Protein AF-A0A497J3A7-F1 (afdb_monomer)

Mean predicted aligned error: 10.02 Å

Solvent-accessible surface area (backbone atoms only — not comparable to full-atom values): 6574 Å² total; per-residue (Å²): 129,87,84,83,47,59,52,48,43,70,88,72,73,60,65,43,58,29,64,35,78,42,81,43,54,35,24,39,96,88,38,59,38,53,65,31,40,35,35,42,84,95,36,73,29,55,20,38,89,76,4,41,24,68,35,62,38,68,76,43,85,52,73,42,79,42,57,38,37,38,42,43,94,79,39,35,65,31,78,47,76,30,38,32,40,35,56,94,67,76,55,74,76,52,54,57,54,52,52,50,53,52,52,51,49,51,52,53,51,51,54,54,56,62,72,75,110

Nearest PDB structures (foldseek):
  4m03-assembly1_A-2  TM=5.281E-01  e=2.224E-02  Staphylococcus aureus subsp. aureus NCTC 8325
  4m00-assembly1_A  TM=5.182E-01  e=1.898E-02  Staphylococcus aureus subsp. aureus NCTC 8325
  6ffy-assembly1_A-2  TM=6.192E-01  e=3.478E-01  Mus musculus
  6e57-assembly3_C  TM=5.323E-01  e=1.492E-01  Bacteroides ovatus ATCC 8483
  4ybh-assembly1_A  TM=4.492E-01  e=1.749E-01  Homo sapiens

pLDDT: mean 89.28, std 11.16, range [50.69, 98.12]

Radius of gyration: 23.52 Å; Cα contacts (8 Å, |Δi|>4): 225; chains: 1; bounding box: 71×27×54 Å

Structure (mmCIF, N/CA/C/O backbone):
data_AF-A0A497J3A7-F1
#
_entry.id   AF-A0A497J3A7-F1
#
loop_
_atom_site.group_PDB
_atom_site.id
_atom_site.type_symbol
_atom_site.label_atom_id
_atom_site.label_alt_id
_atom_site.label_comp_id
_atom_site.label_asym_id
_atom_site.label_entity_id
_atom_site.label_seq_id
_atom_site.pdbx_PDB_ins_code
_atom_site.Cartn_x
_atom_site.Cartn_y
_atom_site.Cartn_z
_atom_site.occupancy
_atom_site.B_iso_or_equiv
_atom_site.auth_seq_id
_atom_site.auth_comp_id
_atom_site.auth_asym_id
_atom_site.auth_atom_id
_atom_site.pdbx_PDB_model_num
ATOM 1 N N . THR A 1 1 ? -25.565 14.680 20.305 1.00 50.69 1 THR A N 1
ATOM 2 C CA . THR A 1 1 ? -24.365 13.910 20.692 1.00 50.69 1 THR A CA 1
ATOM 3 C C . THR A 1 1 ? -23.515 13.796 19.453 1.00 50.69 1 THR A C 1
ATOM 5 O O . THR A 1 1 ? -24.020 13.286 18.464 1.00 50.69 1 THR A O 1
ATOM 8 N N . ALA A 1 2 ? -22.309 14.362 19.432 1.00 62.97 2 ALA A N 1
ATOM 9 C CA . ALA A 1 2 ? -21.392 14.085 18.329 1.00 62.97 2 ALA A CA 1
ATOM 10 C C . ALA A 1 2 ? -20.903 12.643 18.508 1.00 62.97 2 ALA A C 1
ATOM 12 O O . ALA A 1 2 ? -20.364 12.314 19.565 1.00 62.97 2 ALA A O 1
ATOM 13 N N . PHE A 1 3 ? -21.173 11.777 17.535 1.00 78.12 3 PHE A N 1
ATOM 14 C CA . PHE A 1 3 ? -20.572 10.450 17.494 1.00 78.12 3 PHE A CA 1
ATOM 15 C C . PHE A 1 3 ? -19.107 10.646 17.094 1.00 78.12 3 PHE A C 1
ATOM 17 O O . PHE A 1 3 ? -18.827 11.234 16.054 1.00 78.12 3 PHE A O 1
ATOM 24 N N . TYR A 1 4 ? -18.182 10.271 17.976 1.00 84.88 4 TYR A N 1
ATOM 25 C CA . TYR A 1 4 ? -16.754 10.333 17.683 1.00 84.88 4 TYR A CA 1
ATOM 26 C C . TYR A 1 4 ? -16.363 9.093 16.882 1.00 84.88 4 TYR A C 1
ATOM 28 O O . TYR A 1 4 ? -16.516 7.976 17.376 1.00 84.88 4 TYR A O 1
ATOM 36 N N . GLU A 1 5 ? -15.853 9.299 15.672 1.00 91.38 5 GLU A N 1
ATOM 37 C CA . GLU A 1 5 ? -15.320 8.236 14.824 1.00 91.38 5 GLU A CA 1
ATOM 38 C C . GLU A 1 5 ? -13.790 8.229 14.934 1.00 91.38 5 GLU A C 1
ATOM 40 O O . GLU A 1 5 ? -13.145 9.206 14.537 1.00 91.38 5 GLU A O 1
ATOM 45 N N . PRO A 1 6 ? -13.179 7.170 15.489 1.00 94.12 6 PRO A N 1
ATOM 46 C CA . PRO A 1 6 ? -11.733 7.112 15.633 1.00 94.12 6 PRO A CA 1
ATOM 47 C C . PRO A 1 6 ? -11.047 7.114 14.253 1.00 94.12 6 PRO A C 1
ATOM 49 O O . PRO A 1 6 ? -11.558 6.505 13.308 1.00 94.12 6 PRO A O 1
ATOM 52 N N . PRO A 1 7 ? -9.897 7.795 14.101 1.00 96.50 7 PRO A N 1
ATOM 53 C CA . PRO A 1 7 ? -9.204 7.866 12.823 1.00 96.50 7 PRO A CA 1
ATOM 54 C C . PRO A 1 7 ? -8.504 6.553 12.483 1.00 96.50 7 PRO A C 1
ATOM 56 O O . PRO A 1 7 ? -7.993 5.850 13.364 1.00 96.50 7 PRO A O 1
ATOM 59 N N . LEU A 1 8 ? -8.464 6.242 11.190 1.00 97.44 8 LEU A N 1
ATOM 60 C CA . LEU A 1 8 ? -7.578 5.221 10.647 1.00 97.44 8 LEU A CA 1
ATOM 61 C C . LEU A 1 8 ? -6.159 5.781 10.498 1.00 97.44 8 LEU A C 1
ATOM 63 O O . LEU A 1 8 ? -5.942 6.928 10.109 1.00 97.44 8 LEU A O 1
ATOM 67 N N . GLU A 1 9 ? -5.181 4.939 10.792 1.00 96.94 9 GLU A N 1
ATOM 68 C CA . GLU A 1 9 ? -3.760 5.249 10.774 1.00 96.94 9 GLU A CA 1
ATOM 69 C C . GLU A 1 9 ? -3.049 4.226 9.893 1.00 96.94 9 GLU A C 1
ATOM 71 O O . GLU A 1 9 ? -3.231 3.016 10.041 1.00 96.94 9 GLU A O 1
ATOM 76 N N . ILE A 1 10 ? -2.218 4.717 8.977 1.00 95.88 10 ILE A N 1
ATOM 77 C CA . ILE A 1 10 ? -1.398 3.890 8.097 1.00 95.88 10 ILE A CA 1
ATOM 78 C C . ILE A 1 10 ? 0.005 4.482 8.056 1.00 95.88 10 ILE A C 1
ATOM 80 O O . ILE A 1 10 ? 0.183 5.672 7.788 1.00 95.88 10 ILE A O 1
ATOM 84 N N . ASN A 1 11 ? 1.012 3.638 8.279 1.00 90.38 11 ASN A N 1
ATOM 85 C CA . ASN A 1 11 ? 2.409 4.013 8.104 1.00 90.38 11 ASN A CA 1
ATOM 86 C C . ASN A 1 11 ? 2.922 3.463 6.769 1.00 90.38 11 ASN A C 1
ATOM 88 O O . ASN A 1 11 ? 3.231 2.280 6.652 1.00 90.38 11 ASN A O 1
ATOM 92 N N . LEU A 1 12 ? 2.980 4.332 5.762 1.00 90.00 12 LEU A N 1
ATOM 93 C CA . LEU A 1 12 ? 3.485 4.019 4.427 1.00 90.00 12 LEU A CA 1
ATOM 94 C C . LEU A 1 12 ? 4.511 5.064 3.986 1.00 90.00 12 LEU A C 1
ATOM 96 O O . LEU A 1 12 ? 4.330 6.249 4.296 1.00 90.00 12 LEU A O 1
ATOM 100 N N . PRO A 1 13 ? 5.540 4.668 3.216 1.00 91.06 13 PRO A N 1
ATOM 101 C CA . PRO A 1 13 ? 6.463 5.618 2.609 1.00 91.06 13 PRO A CA 1
ATOM 102 C C . PRO A 1 13 ? 5.730 6.548 1.632 1.00 91.06 13 PRO A C 1
ATOM 104 O O . PRO A 1 13 ? 4.676 6.211 1.092 1.00 91.06 13 PRO A O 1
ATOM 107 N N . ASP A 1 14 ? 6.299 7.728 1.392 1.00 91.56 14 ASP A N 1
ATOM 108 C CA . ASP A 1 14 ? 5.718 8.709 0.462 1.00 91.56 14 ASP A CA 1
ATOM 109 C C . ASP A 1 14 ? 5.871 8.289 -1.003 1.00 91.56 14 ASP A C 1
ATOM 111 O O . ASP A 1 14 ? 5.094 8.725 -1.852 1.00 91.56 14 ASP A O 1
ATOM 115 N N . THR A 1 15 ? 6.837 7.411 -1.287 1.00 92.25 15 THR A N 1
ATOM 116 C CA . THR A 1 15 ? 7.121 6.905 -2.628 1.00 92.25 15 THR A CA 1
ATOM 117 C C . THR A 1 15 ? 6.962 5.391 -2.685 1.00 92.25 15 THR A C 1
ATOM 119 O O . THR A 1 15 ? 7.598 4.662 -1.924 1.00 92.25 15 THR A O 1
ATOM 122 N N . LEU A 1 16 ? 6.148 4.919 -3.628 1.00 92.75 16 LEU A N 1
ATOM 123 C CA . LEU A 1 16 ? 5.920 3.508 -3.929 1.00 92.75 16 LEU A CA 1
ATOM 124 C C . LEU A 1 16 ? 6.511 3.149 -5.293 1.00 92.75 16 LEU A C 1
ATOM 126 O O . LEU A 1 16 ? 6.655 3.994 -6.179 1.00 92.75 16 LEU A O 1
ATOM 130 N N . LYS A 1 17 ? 6.840 1.873 -5.480 1.00 91.38 17 LYS A N 1
ATOM 131 C CA . LYS A 1 17 ? 7.328 1.362 -6.760 1.00 91.38 17 LYS A CA 1
ATOM 132 C C . LYS A 1 17 ? 6.147 0.974 -7.649 1.00 91.38 17 LYS A C 1
ATOM 134 O O . LYS A 1 17 ? 5.203 0.334 -7.205 1.00 91.38 17 LYS A O 1
ATOM 139 N N . SER A 1 18 ? 6.210 1.344 -8.923 1.00 93.19 18 SER A N 1
ATOM 140 C CA . SER A 1 18 ? 5.249 0.892 -9.930 1.00 93.19 18 SER A CA 1
ATOM 141 C C . SER A 1 18 ? 5.231 -0.636 -10.053 1.00 93.19 18 SER A C 1
ATOM 143 O O . SER A 1 18 ? 6.295 -1.253 -10.136 1.00 93.19 18 SER A O 1
ATOM 145 N N . ASP A 1 19 ? 4.032 -1.210 -10.210 1.00 91.50 19 ASP A N 1
ATOM 146 C CA . ASP A 1 19 ? 3.805 -2.648 -10.452 1.00 91.50 19 ASP A CA 1
ATOM 147 C C . AS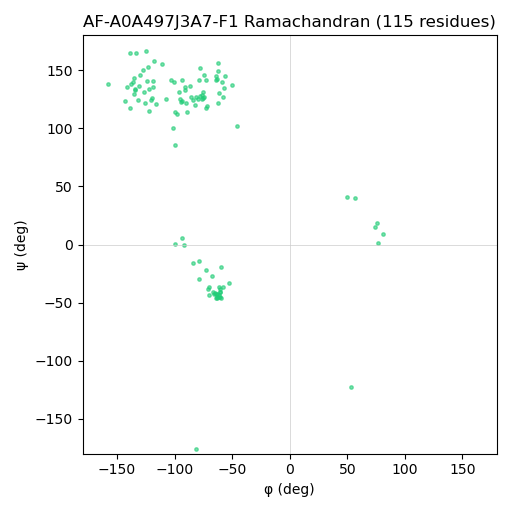P A 1 19 ? 4.424 -3.555 -9.370 1.00 91.50 19 ASP A C 1
ATOM 149 O O . ASP A 1 19 ? 5.012 -4.595 -9.665 1.00 91.50 19 ASP A O 1
ATOM 153 N N . SER A 1 20 ? 4.326 -3.132 -8.106 1.00 91.25 20 SER A N 1
ATOM 154 C CA . SER A 1 20 ? 4.713 -3.926 -6.937 1.00 91.25 20 SER A CA 1
ATOM 155 C C . SER A 1 20 ? 3.524 -4.205 -6.027 1.00 91.25 20 SER A C 1
ATOM 157 O O . SER A 1 20 ? 2.544 -3.462 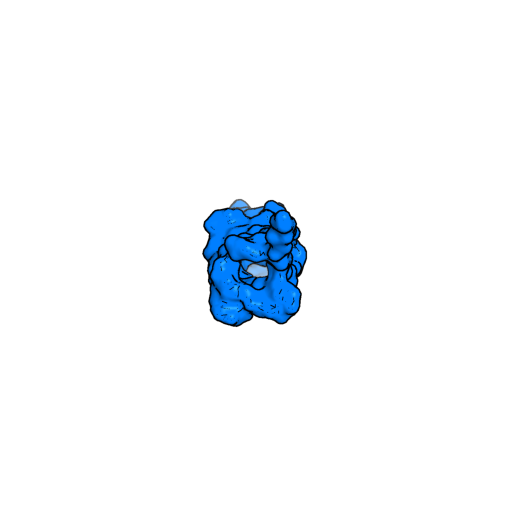-6.021 1.00 91.25 20 SER A O 1
ATOM 159 N N . GLU A 1 21 ? 3.646 -5.248 -5.220 1.00 93.81 21 GLU A N 1
ATOM 160 C CA . GLU A 1 21 ? 2.729 -5.556 -4.126 1.00 93.81 21 GLU A CA 1
ATOM 161 C C . GLU A 1 21 ? 3.242 -4.898 -2.845 1.00 93.81 21 GLU A C 1
ATOM 163 O O . GLU A 1 21 ? 4.445 -4.923 -2.568 1.00 93.81 21 GLU A O 1
ATOM 168 N N . VAL A 1 22 ? 2.350 -4.226 -2.119 1.00 93.94 22 VAL A N 1
ATOM 169 C CA . VAL A 1 22 ? 2.680 -3.527 -0.876 1.00 93.94 22 VAL A CA 1
ATOM 170 C C . VAL A 1 22 ? 1.750 -4.032 0.211 1.00 93.94 22 VAL A C 1
ATOM 172 O O . VAL A 1 22 ? 0.530 -3.922 0.089 1.00 93.94 22 VAL A O 1
ATOM 175 N N . GLU A 1 23 ? 2.338 -4.562 1.278 1.00 95.69 23 GLU A N 1
ATOM 176 C CA . GLU A 1 23 ? 1.617 -4.875 2.505 1.00 95.69 23 GLU A CA 1
ATOM 177 C C . GLU A 1 23 ? 1.346 -3.576 3.272 1.00 95.69 23 GLU A C 1
ATOM 179 O O . GLU A 1 23 ? 2.252 -2.790 3.562 1.00 95.69 23 GLU A O 1
ATOM 184 N N . VAL A 1 24 ? 0.078 -3.336 3.583 1.00 96.25 24 VAL A N 1
ATOM 185 C CA . VAL A 1 24 ? -0.388 -2.153 4.298 1.00 96.25 24 VAL A CA 1
ATOM 186 C C . VAL A 1 24 ? -0.980 -2.592 5.624 1.00 96.25 24 VAL A C 1
ATOM 188 O O . VAL A 1 24 ? -1.960 -3.335 5.661 1.00 96.25 24 VAL A O 1
ATOM 191 N N . LYS A 1 25 ? -0.415 -2.076 6.715 1.00 97.06 25 LYS A N 1
ATOM 192 C CA . LYS A 1 25 ? -0.986 -2.224 8.050 1.00 97.06 25 LYS A CA 1
ATOM 193 C C . LYS A 1 25 ? -1.862 -1.029 8.386 1.00 97.06 25 LYS A C 1
ATOM 195 O O . LYS A 1 25 ? -1.380 0.105 8.389 1.00 97.06 25 LYS A O 1
ATOM 200 N N . VAL A 1 26 ? -3.120 -1.300 8.715 1.00 97.62 26 VAL A N 1
ATOM 201 C CA . VAL A 1 26 ? -4.082 -0.298 9.166 1.00 97.62 26 VAL A CA 1
ATOM 202 C C . VAL A 1 26 ? -4.331 -0.461 10.657 1.00 97.62 26 VAL A C 1
ATOM 204 O O . VAL A 1 26 ? -4.700 -1.538 11.138 1.00 97.62 26 VAL A O 1
ATOM 207 N N . THR A 1 27 ? -4.142 0.627 11.395 1.00 97.75 27 THR A N 1
ATOM 208 C CA . THR A 1 27 ? -4.414 0.694 12.828 1.00 97.75 27 THR A CA 1
ATOM 209 C C . THR A 1 27 ? -5.366 1.829 13.169 1.00 97.75 27 THR A C 1
ATOM 211 O O . THR A 1 27 ? -5.633 2.710 12.362 1.00 97.75 27 THR A O 1
ATOM 214 N N . SER A 1 28 ? -5.893 1.809 14.385 1.00 97.38 28 SER A N 1
ATOM 215 C CA . SER A 1 28 ? -6.573 2.943 14.996 1.00 97.38 28 SER A CA 1
ATOM 216 C C . SER A 1 28 ? -6.231 2.954 16.480 1.00 97.38 28 SER A C 1
ATOM 218 O O . SER A 1 28 ? -6.391 1.930 17.155 1.00 97.38 28 SER A O 1
ATOM 220 N N . ALA A 1 29 ? -5.672 4.064 16.975 1.00 93.62 29 ALA A N 1
ATOM 221 C CA . ALA A 1 29 ? -5.149 4.167 18.340 1.00 93.62 29 ALA A CA 1
ATOM 222 C C . ALA A 1 29 ? -4.209 2.993 18.710 1.00 93.62 29 ALA A C 1
ATOM 224 O O . ALA A 1 29 ? -4.290 2.417 19.799 1.00 93.62 29 ALA A O 1
ATOM 225 N N . GLY A 1 30 ? -3.354 2.587 17.763 1.00 93.44 30 GLY A N 1
ATOM 226 C CA . GLY A 1 30 ? -2.394 1.491 17.929 1.00 93.44 30 GLY A CA 1
ATOM 227 C C . GLY A 1 30 ? -2.961 0.064 17.861 1.00 93.44 30 GLY A C 1
ATOM 228 O O . GLY A 1 30 ? -2.195 -0.889 18.008 1.00 93.44 30 GLY A O 1
ATOM 229 N N . ARG A 1 31 ? -4.268 -0.125 17.624 1.00 95.94 31 ARG A N 1
ATOM 230 C CA . ARG A 1 31 ? -4.885 -1.456 17.454 1.00 95.94 31 ARG A CA 1
ATOM 231 C C . ARG A 1 31 ? -5.115 -1.776 15.976 1.00 95.94 31 ARG A C 1
ATOM 233 O O . ARG A 1 31 ? -5.527 -0.874 15.253 1.00 95.94 31 ARG A O 1
ATOM 240 N N . PRO A 1 32 ? -4.884 -3.020 15.520 1.00 97.06 32 PRO A N 1
ATOM 241 C CA . PRO A 1 32 ? -5.182 -3.412 14.144 1.00 97.06 32 PRO A CA 1
ATOM 242 C C . PRO A 1 32 ? -6.684 -3.331 13.855 1.00 97.06 32 PRO A C 1
ATOM 244 O O . PRO A 1 32 ? -7.501 -3.607 14.737 1.00 97.06 32 PRO A O 1
ATOM 247 N N . VAL A 1 33 ? -7.041 -2.956 12.625 1.00 97.94 33 VAL A N 1
ATOM 248 C CA . VAL A 1 33 ? -8.442 -2.832 12.198 1.00 97.94 33 VAL A CA 1
ATOM 249 C C . VAL A 1 33 ? -8.707 -3.737 10.998 1.00 97.94 33 VAL A C 1
ATOM 251 O O . VAL A 1 33 ? -8.176 -3.516 9.913 1.00 97.94 33 VAL A O 1
ATOM 254 N N . GLU A 1 34 ? -9.565 -4.735 11.192 1.00 98.12 34 GLU A N 1
ATOM 255 C CA . GLU A 1 34 ? -10.045 -5.651 10.147 1.00 98.12 34 GLU A CA 1
ATOM 256 C C . GLU A 1 34 ? -11.127 -5.012 9.268 1.00 98.12 34 GLU A C 1
ATOM 258 O O . GLU A 1 34 ? -11.885 -4.157 9.736 1.00 98.12 34 GLU A O 1
ATOM 263 N N . GLY A 1 35 ? -11.246 -5.444 8.012 1.00 97.50 35 GLY A N 1
ATOM 264 C CA . GLY A 1 35 ? -12.336 -5.054 7.118 1.00 97.50 35 GLY A CA 1
ATOM 265 C C . GLY A 1 35 ? -12.244 -3.623 6.585 1.00 97.50 35 GLY A C 1
ATOM 266 O O . GLY A 1 35 ? -13.235 -3.094 6.088 1.00 97.50 35 GLY A O 1
ATOM 267 N N . VAL A 1 36 ? -11.084 -2.975 6.697 1.00 98.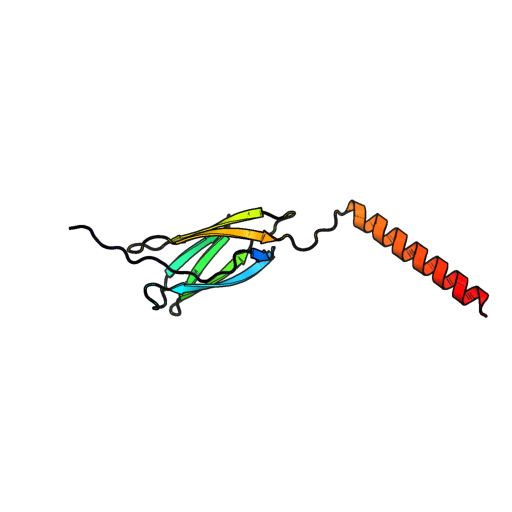06 36 VAL A N 1
ATOM 268 C CA . VAL A 1 36 ? -10.840 -1.662 6.092 1.00 98.06 36 VAL A CA 1
ATOM 269 C C . VAL A 1 36 ? -10.649 -1.843 4.596 1.00 98.06 36 VAL A C 1
ATOM 271 O O . VAL A 1 36 ? -9.854 -2.679 4.167 1.00 98.06 36 VAL A O 1
ATOM 274 N N . VAL A 1 37 ? -11.351 -1.044 3.797 1.00 98.06 37 VAL A N 1
ATOM 275 C CA . VAL A 1 37 ? -11.210 -1.045 2.342 1.00 98.06 37 VAL A CA 1
ATOM 276 C C . VAL A 1 37 ? -10.114 -0.063 1.957 1.00 98.06 37 VAL A C 1
ATOM 278 O O . VAL A 1 37 ? -10.260 1.146 2.133 1.00 98.06 37 VAL A O 1
ATOM 281 N N . LEU A 1 38 ? -9.022 -0.589 1.412 1.00 97.25 38 LEU A N 1
ATOM 282 C CA . LEU A 1 38 ? -7.948 0.195 0.816 1.00 97.25 38 LEU A CA 1
ATOM 283 C C . LEU A 1 38 ? -8.221 0.400 -0.666 1.00 97.25 38 LEU A C 1
ATOM 285 O O . LEU A 1 38 ? -8.558 -0.550 -1.376 1.00 97.25 38 LEU A O 1
ATOM 289 N N . MET A 1 39 ? -8.031 1.625 -1.141 1.00 96.94 39 MET A N 1
ATOM 290 C CA . MET A 1 39 ? -8.129 1.976 -2.551 1.00 96.94 39 MET A CA 1
ATOM 291 C C . MET A 1 39 ? -6.953 2.847 -2.977 1.00 96.94 39 MET A C 1
ATOM 293 O O . MET A 1 39 ? -6.628 3.838 -2.325 1.00 96.94 39 MET A O 1
ATOM 297 N N . ILE A 1 40 ? -6.346 2.489 -4.105 1.00 95.38 40 ILE A N 1
ATOM 298 C CA . ILE A 1 40 ? -5.371 3.315 -4.817 1.00 95.38 40 ILE A CA 1
ATOM 299 C C . ILE A 1 40 ? -5.666 3.205 -6.312 1.00 95.38 40 ILE A C 1
ATOM 301 O O . ILE A 1 40 ? -5.599 2.119 -6.889 1.00 95.38 40 ILE A O 1
ATOM 305 N N . ASP A 1 41 ? -6.018 4.327 -6.944 1.00 92.94 41 ASP A N 1
ATOM 306 C CA . ASP A 1 41 ? -6.486 4.335 -8.339 1.00 92.94 41 ASP A CA 1
ATOM 307 C C . ASP A 1 41 ? -7.662 3.343 -8.528 1.00 92.94 41 ASP A C 1
ATOM 309 O O . ASP A 1 41 ? -8.657 3.439 -7.808 1.00 92.94 41 ASP A O 1
ATOM 313 N N . ASN A 1 42 ? -7.554 2.369 -9.439 1.00 91.75 42 ASN A N 1
ATOM 314 C CA . ASN A 1 42 ? -8.563 1.319 -9.644 1.00 91.75 42 ASN A CA 1
ATOM 315 C C . ASN A 1 42 ? -8.311 0.019 -8.851 1.00 91.75 42 ASN A C 1
ATOM 317 O O . ASN A 1 42 ? -9.024 -0.966 -9.051 1.00 91.75 42 ASN A O 1
ATOM 321 N N . GLN A 1 43 ? -7.297 -0.017 -7.985 1.00 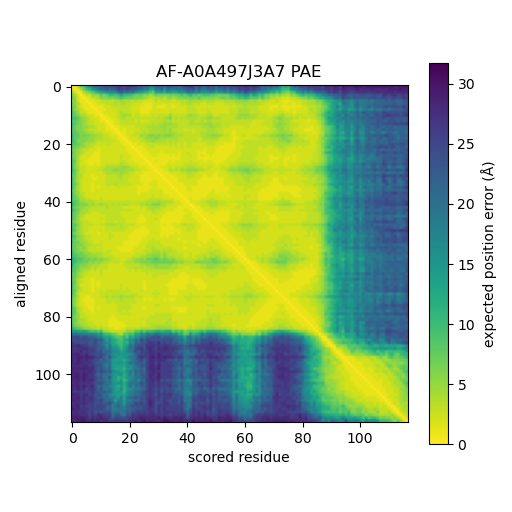94.38 43 GLN A N 1
ATOM 322 C CA . GLN A 1 43 ? -6.940 -1.194 -7.191 1.00 94.38 43 GLN A CA 1
ATOM 323 C C . GL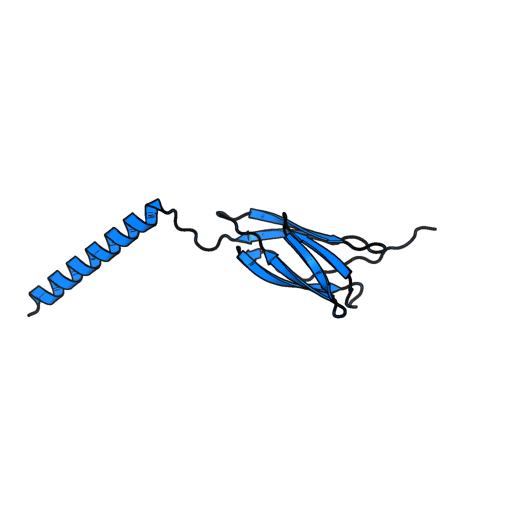N A 1 43 ? -7.616 -1.136 -5.820 1.00 94.38 43 GLN A C 1
ATOM 325 O O . GLN A 1 43 ? -7.726 -0.065 -5.217 1.00 94.38 43 GLN A O 1
ATOM 330 N N . ARG A 1 44 ? -8.068 -2.294 -5.327 1.00 96.12 44 ARG A N 1
ATOM 331 C CA . ARG A 1 44 ? -8.757 -2.428 -4.040 1.00 96.12 44 ARG A CA 1
ATOM 332 C C . ARG A 1 44 ? -8.233 -3.633 -3.266 1.00 96.12 44 ARG A C 1
ATOM 334 O O . ARG A 1 44 ? -8.055 -4.694 -3.855 1.00 96.12 44 ARG A O 1
ATOM 341 N N . ALA A 1 45 ? -8.072 -3.469 -1.958 1.00 97.19 45 ALA A N 1
ATOM 342 C CA . ALA A 1 45 ? -7.774 -4.545 -1.016 1.00 97.19 45 ALA A CA 1
ATOM 343 C C . ALA A 1 45 ? -8.585 -4.371 0.278 1.00 97.19 45 ALA A C 1
ATOM 345 O O . ALA A 1 45 ? -9.137 -3.297 0.531 1.00 97.19 45 ALA A O 1
ATOM 346 N N . THR A 1 46 ? -8.669 -5.420 1.093 1.00 97.94 46 THR A N 1
ATOM 347 C CA . THR A 1 46 ? -9.379 -5.392 2.379 1.00 97.94 46 THR A CA 1
ATOM 348 C C . THR A 1 46 ? -8.497 -5.970 3.470 1.00 97.94 46 THR A C 1
ATOM 350 O O . THR A 1 46 ? -7.847 -6.985 3.237 1.00 97.94 46 THR A O 1
ATOM 353 N N . THR A 1 47 ? -8.457 -5.321 4.636 1.00 97.88 47 THR A N 1
ATOM 354 C CA . THR A 1 47 ? -7.637 -5.801 5.753 1.00 97.88 47 THR A CA 1
ATOM 355 C C . THR A 1 47 ? -8.209 -7.047 6.412 1.00 97.88 47 THR A C 1
ATOM 357 O O . THR A 1 47 ? -9.422 -7.168 6.595 1.00 97.88 47 THR A O 1
ATOM 360 N N . ASP A 1 48 ? -7.320 -7.953 6.801 1.00 97.50 48 ASP A N 1
ATOM 361 C CA . ASP A 1 48 ? -7.627 -9.155 7.569 1.00 97.50 48 ASP A CA 1
ATOM 362 C C . ASP A 1 48 ? -7.745 -8.879 9.082 1.00 97.50 48 ASP A C 1
ATOM 364 O O . ASP A 1 48 ? -7.630 -7.740 9.547 1.00 97.50 48 ASP A O 1
ATOM 368 N N . SER A 1 49 ? -7.934 -9.935 9.880 1.00 96.94 49 SER A N 1
ATOM 369 C CA . SER A 1 49 ? -8.034 -9.862 11.347 1.00 96.94 49 SER A CA 1
ATOM 370 C C . SER A 1 49 ? -6.798 -9.273 12.044 1.00 96.94 49 SER A C 1
ATOM 372 O O . SER A 1 49 ? -6.869 -8.856 13.199 1.00 96.94 49 SER A O 1
ATOM 374 N N . SER A 1 50 ? -5.646 -9.252 11.369 1.00 96.62 50 SER A N 1
ATOM 375 C CA . SER A 1 50 ? -4.402 -8.652 11.862 1.00 96.62 50 SER A CA 1
ATOM 376 C C . SER A 1 50 ? -4.229 -7.188 11.434 1.00 96.62 50 SER A C 1
ATOM 378 O O . SER A 1 50 ? -3.257 -6.535 11.829 1.00 96.62 50 SER A O 1
ATOM 380 N N . GLY A 1 51 ? -5.195 -6.649 10.682 1.00 96.62 51 GLY A N 1
ATOM 381 C CA . GLY A 1 51 ? -5.171 -5.301 10.127 1.00 96.62 51 GLY A CA 1
ATOM 382 C C . GLY A 1 51 ? -4.247 -5.163 8.919 1.00 96.62 51 GLY A C 1
ATOM 383 O O . GLY A 1 51 ? -3.848 -4.040 8.612 1.00 96.62 51 GLY A O 1
ATOM 384 N N . LEU A 1 52 ? -3.876 -6.268 8.265 1.00 97.19 52 LEU A N 1
ATOM 385 C CA . LEU A 1 52 ? -2.987 -6.283 7.103 1.00 97.19 52 LEU A CA 1
ATOM 386 C C . LEU A 1 52 ? -3.781 -6.484 5.814 1.00 97.19 52 LEU A C 1
ATOM 388 O O . LEU A 1 52 ? -4.740 -7.250 5.776 1.00 97.19 52 LEU A O 1
ATOM 392 N N . ALA A 1 53 ? -3.373 -5.794 4.755 1.00 97.19 53 ALA A N 1
ATOM 393 C CA . ALA A 1 53 ? -3.882 -5.981 3.404 1.00 97.19 53 ALA A CA 1
ATOM 394 C C . ALA A 1 53 ? -2.742 -5.857 2.394 1.00 97.19 53 ALA A C 1
ATOM 396 O O . ALA A 1 53 ? -1.958 -4.910 2.455 1.00 97.19 53 ALA A O 1
ATOM 397 N N . GLU A 1 54 ? -2.695 -6.761 1.423 1.00 96.25 54 GLU A N 1
ATOM 398 C CA . GLU A 1 54 ? -1.815 -6.635 0.264 1.00 96.25 54 GLU A CA 1
ATOM 399 C C . GLU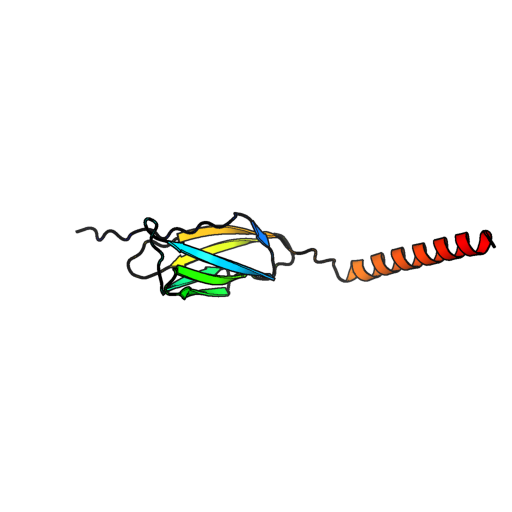 A 1 54 ? -2.550 -5.880 -0.846 1.00 96.25 54 GLU A C 1
ATOM 401 O O . GLU A 1 54 ? -3.632 -6.279 -1.283 1.00 96.25 54 GLU A O 1
ATOM 406 N N . ILE A 1 55 ? -1.981 -4.758 -1.292 1.00 95.31 55 ILE A N 1
ATOM 407 C CA . ILE A 1 55 ? -2.520 -3.977 -2.406 1.00 95.31 55 ILE A CA 1
ATOM 408 C C . ILE A 1 55 ? -1.481 -3.837 -3.513 1.00 95.31 55 ILE A C 1
ATOM 410 O O . ILE A 1 55 ? -0.315 -3.503 -3.283 1.00 95.31 55 ILE A O 1
ATOM 414 N N . ARG A 1 56 ? -1.919 -4.070 -4.751 1.00 94.94 56 ARG A N 1
ATOM 415 C CA . ARG A 1 56 ? -1.077 -3.888 -5.929 1.00 94.94 56 ARG A CA 1
ATOM 416 C C . ARG A 1 56 ? -1.000 -2.412 -6.300 1.00 94.94 56 ARG A C 1
ATOM 418 O O . ARG A 1 56 ? -2.018 -1.768 -6.544 1.00 94.94 56 ARG A O 1
ATOM 425 N N . VAL A 1 57 ? 0.213 -1.882 -6.400 1.00 94.31 57 VAL A N 1
ATOM 426 C CA . VAL A 1 57 ? 0.458 -0.522 -6.886 1.00 94.31 57 VAL A CA 1
ATOM 427 C C . VAL A 1 57 ? 0.306 -0.516 -8.410 1.00 94.31 57 VAL A C 1
ATOM 429 O O . VAL A 1 57 ? 0.930 -1.342 -9.088 1.00 94.31 57 VAL A O 1
ATOM 432 N N . PRO A 1 58 ? -0.502 0.390 -8.990 1.00 92.19 58 PRO A N 1
ATOM 433 C CA . PRO A 1 58 ? -0.733 0.408 -10.426 1.00 92.19 58 PRO A CA 1
ATOM 434 C C . PRO A 1 58 ? 0.558 0.677 -11.200 1.00 92.19 58 PRO A C 1
ATOM 436 O O . PRO A 1 58 ? 1.471 1.373 -10.748 1.00 92.19 58 PRO A O 1
ATOM 439 N N . LYS A 1 59 ? 0.619 0.120 -12.409 1.00 91.12 59 LYS A N 1
ATOM 440 C CA . LYS A 1 59 ? 1.739 0.338 -13.314 1.00 91.12 59 LYS A CA 1
ATOM 441 C C . LYS A 1 59 ? 1.662 1.735 -13.926 1.00 91.12 59 LYS A C 1
ATOM 443 O O . LYS A 1 59 ? 0.657 2.078 -14.546 1.00 91.12 59 LYS A O 1
ATOM 448 N N . VAL A 1 60 ? 2.740 2.505 -13.813 1.00 88.88 60 VAL A N 1
ATOM 449 C CA . VAL A 1 60 ? 2.846 3.856 -14.382 1.00 88.88 60 VAL A CA 1
ATOM 450 C C . VAL A 1 60 ? 4.067 3.960 -15.298 1.00 88.88 60 VAL A C 1
ATOM 452 O O . VAL A 1 60 ? 5.115 3.375 -15.025 1.00 88.88 60 VAL A O 1
ATOM 455 N N . ALA A 1 61 ? 3.913 4.666 -16.421 1.00 84.50 61 ALA A N 1
ATOM 456 C CA . ALA A 1 61 ? 4.993 4.880 -17.390 1.00 84.50 61 ALA A CA 1
ATOM 457 C C . ALA A 1 61 ? 5.979 5.971 -16.939 1.00 84.50 61 ALA A C 1
ATOM 459 O O . ALA A 1 61 ? 7.163 5.896 -17.255 1.00 84.50 61 ALA A O 1
ATOM 460 N N . GLU A 1 62 ? 5.482 6.941 -16.175 1.00 86.19 62 GLU A N 1
ATOM 461 C CA . GLU A 1 62 ? 6.215 8.068 -15.597 1.00 86.19 62 GLU A CA 1
ATOM 462 C C . GLU A 1 62 ? 5.815 8.217 -14.123 1.00 86.19 62 GLU A C 1
ATOM 464 O O . GLU A 1 62 ? 4.812 7.636 -13.695 1.00 86.19 62 GLU A O 1
ATOM 469 N N . GLU A 1 63 ? 6.587 8.976 -13.339 1.00 89.62 63 GLU A N 1
ATOM 470 C CA . GLU A 1 63 ? 6.235 9.244 -11.943 1.00 89.62 63 GLU A CA 1
ATOM 471 C C . GLU A 1 63 ? 4.851 9.902 -11.847 1.00 89.62 63 GLU A C 1
ATOM 473 O O . GLU A 1 63 ? 4.581 10.919 -12.488 1.00 89.62 63 GLU A O 1
ATOM 478 N N . LYS A 1 64 ? 3.964 9.325 -11.029 1.00 92.88 64 LYS A N 1
ATOM 479 C CA . LYS A 1 64 ? 2.585 9.801 -10.878 1.00 92.88 64 LYS A CA 1
ATOM 480 C C . LYS A 1 64 ? 2.188 9.867 -9.412 1.00 92.88 64 LYS A C 1
ATOM 482 O O . LYS A 1 64 ? 2.377 8.909 -8.672 1.00 92.88 64 LYS A O 1
ATOM 487 N N . LYS A 1 65 ? 1.564 10.973 -9.007 1.00 95.44 65 LYS A N 1
ATOM 488 C CA . LYS A 1 65 ? 0.940 11.103 -7.684 1.00 95.44 65 LYS A CA 1
ATOM 489 C C . LYS A 1 65 ? -0.442 10.461 -7.692 1.00 95.44 65 LYS A C 1
ATOM 491 O O . LYS A 1 65 ? -1.266 10.794 -8.544 1.00 95.44 65 LYS A O 1
ATOM 496 N N . LEU A 1 66 ? -0.689 9.558 -6.751 1.00 95.56 66 LEU A N 1
ATOM 497 C CA . LEU A 1 66 ? -1.964 8.872 -6.562 1.00 95.56 66 LEU A CA 1
ATOM 498 C C . LEU A 1 66 ? -2.487 9.108 -5.150 1.00 95.56 66 LEU A C 1
ATOM 500 O O . LEU A 1 66 ? -1.717 9.333 -4.220 1.00 95.56 66 LEU A O 1
ATOM 504 N N . VAL A 1 67 ? -3.806 9.044 -5.001 1.00 96.38 67 VAL A N 1
ATOM 505 C CA . VAL A 1 67 ? -4.465 9.123 -3.699 1.00 96.38 67 VAL A CA 1
ATOM 506 C C . VAL A 1 67 ? -4.689 7.703 -3.196 1.00 96.38 67 VAL A C 1
ATOM 508 O O . VAL A 1 67 ? -5.331 6.904 -3.877 1.00 96.38 67 VAL A O 1
ATOM 511 N N . LEU A 1 68 ? -4.147 7.404 -2.019 1.00 96.38 68 LEU A N 1
ATOM 512 C CA . LEU A 1 68 ? -4.470 6.216 -1.248 1.00 96.38 68 LEU A CA 1
ATOM 513 C C . LEU A 1 68 ? -5.538 6.586 -0.223 1.00 96.38 68 LEU A C 1
ATOM 515 O O . LEU A 1 68 ? -5.355 7.521 0.561 1.00 96.38 68 LEU A O 1
ATOM 519 N N . VAL A 1 69 ? -6.639 5.845 -0.246 1.00 97.44 69 VAL A N 1
ATOM 520 C CA . VAL A 1 69 ? -7.762 5.996 0.678 1.00 97.44 69 VAL A CA 1
ATOM 521 C C . VAL A 1 69 ? -7.929 4.700 1.455 1.00 97.44 69 VAL A C 1
ATOM 523 O O . VAL A 1 69 ? -7.893 3.619 0.868 1.00 97.44 69 VAL A O 1
ATOM 526 N N . ALA A 1 70 ? -8.130 4.809 2.762 1.00 97.69 70 ALA A N 1
ATOM 527 C CA . ALA A 1 70 ? -8.581 3.716 3.606 1.00 97.69 70 ALA A CA 1
ATOM 528 C C . ALA A 1 70 ? -9.892 4.123 4.266 1.00 97.69 70 ALA A C 1
ATOM 530 O O . ALA A 1 70 ? -9.940 5.164 4.922 1.00 97.69 70 ALA A O 1
ATOM 531 N N . SER A 1 71 ? -10.933 3.315 4.081 1.00 97.56 71 SER A N 1
ATOM 532 C CA . SER A 1 71 ? -12.273 3.634 4.566 1.00 97.56 71 SER A CA 1
ATOM 533 C C . SER A 1 71 ? -12.936 2.441 5.236 1.00 97.56 71 SER A C 1
ATOM 535 O O . SER A 1 71 ? -12.755 1.288 4.821 1.00 97.56 71 SER A O 1
ATOM 537 N N . LYS A 1 72 ? -13.694 2.728 6.296 1.00 97.06 72 LYS A N 1
ATOM 538 C CA . LYS A 1 72 ? -14.510 1.764 7.031 1.00 97.06 72 LYS A CA 1
ATOM 539 C C . LYS A 1 72 ? -15.614 2.494 7.793 1.00 97.06 72 LYS A C 1
ATOM 541 O O . LYS A 1 72 ? -15.357 3.510 8.427 1.00 97.06 72 LYS A O 1
ATOM 546 N N . GLU A 1 73 ? -16.821 1.937 7.786 1.00 95.62 73 GLU A N 1
ATOM 547 C CA . GLU A 1 73 ? -17.944 2.478 8.558 1.00 95.62 73 GLU A CA 1
ATOM 548 C C . GLU A 1 73 ? -17.607 2.576 10.057 1.00 95.62 73 GLU A C 1
ATOM 550 O O . GLU A 1 73 ? -17.050 1.643 10.646 1.00 95.62 73 GLU A O 1
ATOM 555 N N . GLY A 1 74 ? -17.948 3.715 10.667 1.00 94.69 74 GLY A N 1
ATOM 556 C CA . GLY A 1 74 ? -17.665 4.011 12.072 1.00 94.69 74 GLY A CA 1
ATOM 557 C C . GLY A 1 74 ? -16.239 4.492 12.353 1.00 94.69 74 GLY A C 1
ATOM 558 O O . GLY A 1 74 ? -15.870 4.602 13.521 1.00 94.69 74 GLY A O 1
ATOM 559 N N . TYR A 1 75 ? -15.443 4.773 11.317 1.00 96.00 75 TYR A N 1
ATOM 560 C CA . TYR A 1 75 ? -14.098 5.334 11.421 1.00 96.00 75 TYR A CA 1
ATOM 561 C C . TYR A 1 75 ? -13.959 6.572 10.538 1.00 96.00 75 TYR A C 1
ATOM 563 O O . TYR A 1 75 ? -14.548 6.650 9.464 1.00 96.00 75 TYR A O 1
ATOM 571 N N . THR A 1 76 ? -13.095 7.499 10.954 1.00 96.44 76 THR A N 1
ATOM 572 C CA . THR A 1 76 ? -12.673 8.586 10.067 1.00 96.44 76 THR A CA 1
ATOM 573 C C . THR A 1 76 ? -11.679 8.035 9.043 1.00 96.44 76 THR A C 1
ATOM 575 O O . THR A 1 76 ? -10.659 7.446 9.421 1.00 96.44 76 THR A O 1
ATOM 578 N N . ASP A 1 77 ? -11.966 8.252 7.759 1.00 96.31 77 ASP A N 1
ATOM 579 C CA . ASP A 1 77 ? -11.134 7.803 6.642 1.00 96.31 77 ASP A CA 1
ATOM 580 C C . ASP A 1 77 ? -9.690 8.323 6.728 1.00 96.31 77 ASP A C 1
ATOM 582 O O . ASP A 1 77 ? -9.425 9.469 7.104 1.00 96.31 77 ASP A O 1
ATOM 586 N N . PHE A 1 78 ? -8.746 7.491 6.288 1.00 96.44 78 PHE A N 1
ATOM 587 C CA . PHE A 1 78 ? -7.367 7.906 6.047 1.00 96.44 78 PHE A CA 1
ATOM 588 C C . PHE A 1 78 ? -7.182 8.247 4.570 1.00 96.44 78 PHE A C 1
ATOM 590 O O . PHE A 1 78 ? -7.528 7.454 3.693 1.00 96.44 78 PHE A O 1
ATOM 597 N N . VAL A 1 79 ? -6.579 9.403 4.286 1.00 96.50 79 VAL A N 1
ATOM 598 C CA . VAL A 1 79 ? -6.284 9.856 2.921 1.00 96.50 79 VAL A CA 1
ATOM 599 C C . VAL A 1 79 ? -4.839 10.335 2.851 1.00 96.50 79 VAL A C 1
ATOM 601 O O . VAL A 1 79 ? -4.441 11.237 3.589 1.00 96.50 79 VAL A O 1
ATOM 604 N N . LYS A 1 80 ? -4.049 9.765 1.937 1.00 94.94 80 LYS A N 1
ATOM 605 C CA . LYS A 1 80 ? -2.657 10.173 1.697 1.00 94.94 80 LYS A CA 1
ATOM 606 C C . LYS A 1 80 ? -2.347 10.220 0.207 1.00 94.94 80 LYS A C 1
ATOM 608 O O . LYS A 1 80 ? -2.720 9.325 -0.544 1.00 94.94 80 LYS A O 1
ATOM 613 N N . ILE A 1 81 ? -1.621 11.251 -0.219 1.00 96.06 81 ILE A N 1
ATOM 614 C CA . ILE A 1 81 ? -1.045 11.311 -1.565 1.00 96.06 81 ILE A CA 1
ATOM 615 C C . ILE A 1 81 ? 0.306 10.595 -1.536 1.00 96.06 81 ILE A C 1
ATOM 617 O O . ILE A 1 81 ? 1.162 10.933 -0.722 1.00 96.06 81 ILE A O 1
ATOM 621 N N . VAL A 1 82 ? 0.496 9.634 -2.435 1.00 95.44 82 VAL A N 1
ATOM 622 C CA . VAL A 1 82 ? 1.749 8.889 -2.619 1.00 95.44 82 VAL A CA 1
ATOM 623 C C . VAL A 1 82 ? 2.289 9.112 -4.032 1.00 95.44 82 VAL A C 1
ATOM 625 O O . VAL A 1 82 ? 1.522 9.166 -4.995 1.00 95.44 82 VAL A O 1
ATOM 628 N N . SER A 1 83 ? 3.606 9.246 -4.177 1.00 95.12 83 SER A N 1
ATOM 629 C CA . SER A 1 83 ? 4.289 9.243 -5.475 1.00 95.12 83 SER A CA 1
ATOM 630 C C . SER A 1 83 ? 4.551 7.802 -5.905 1.00 95.12 83 SER A C 1
ATOM 632 O O . SER A 1 83 ? 5.200 7.043 -5.195 1.00 95.12 83 SER A O 1
ATOM 634 N N . VAL A 1 84 ? 4.087 7.400 -7.082 1.00 94.19 84 VAL A N 1
ATOM 635 C CA . VAL A 1 84 ? 4.445 6.113 -7.682 1.00 94.19 84 VAL A CA 1
ATOM 636 C C . VAL A 1 84 ? 5.568 6.342 -8.677 1.00 94.19 84 VAL A C 1
ATOM 638 O O . VAL A 1 84 ? 5.361 6.962 -9.718 1.00 94.19 84 VAL A O 1
ATOM 641 N N . ALA A 1 85 ? 6.755 5.832 -8.361 1.00 91.31 85 ALA A N 1
ATOM 642 C CA . ALA A 1 85 ? 7.909 5.887 -9.242 1.00 91.31 85 ALA A CA 1
ATOM 643 C C . ALA A 1 85 ? 7.793 4.814 -10.333 1.00 91.31 85 ALA A C 1
ATOM 645 O O . ALA A 1 85 ? 7.625 3.623 -10.041 1.00 91.31 85 ALA A O 1
ATOM 646 N N . SER A 1 86 ? 7.925 5.216 -11.598 1.00 84.56 86 SER A N 1
ATOM 647 C CA . SER A 1 86 ? 8.021 4.277 -12.715 1.00 84.56 86 SER A CA 1
ATOM 648 C C . SER A 1 86 ? 9.256 3.388 -12.548 1.00 84.56 86 SER A C 1
ATOM 650 O O . SER A 1 86 ? 10.369 3.887 -12.368 1.00 84.56 86 SER A O 1
ATOM 652 N N . GLY A 1 87 ? 9.098 2.069 -12.665 1.00 67.06 87 GLY A N 1
ATOM 653 C CA . GLY A 1 87 ? 10.243 1.206 -12.961 1.00 67.06 87 GLY A CA 1
ATOM 654 C C . GLY A 1 87 ? 10.773 1.564 -14.351 1.00 67.06 87 GLY A C 1
ATOM 655 O O . GLY A 1 87 ? 9.961 1.866 -15.220 1.00 67.06 87 GLY A O 1
ATOM 656 N N . ILE A 1 88 ? 12.098 1.571 -14.560 1.00 58.47 88 ILE A N 1
ATOM 657 C CA . ILE A 1 88 ? 12.740 2.015 -15.815 1.00 58.47 88 ILE A CA 1
ATOM 658 C C . ILE A 1 88 ? 12.022 1.402 -17.028 1.00 58.47 88 ILE A C 1
ATOM 660 O O . ILE A 1 88 ? 12.210 0.237 -17.379 1.00 58.47 88 ILE A O 1
ATOM 664 N N . SER A 1 89 ? 11.191 2.214 -17.671 1.00 55.84 89 SER A N 1
ATOM 665 C CA . SER A 1 89 ? 10.459 1.893 -18.884 1.00 55.84 89 SER A CA 1
ATOM 666 C C . SER A 1 89 ? 11.241 2.512 -20.032 1.00 55.84 89 SER A C 1
ATOM 668 O O . SER A 1 89 ? 10.989 3.648 -20.423 1.00 55.84 89 SER A O 1
ATOM 670 N N . LEU A 1 90 ? 12.240 1.793 -20.549 1.00 59.25 90 LEU A N 1
ATOM 671 C CA . LEU A 1 90 ? 12.922 2.233 -21.765 1.00 59.25 90 LEU A CA 1
ATOM 672 C C . LEU A 1 90 ? 11.896 2.252 -22.909 1.00 59.25 90 LEU A C 1
ATOM 674 O O . LEU A 1 90 ? 11.326 1.190 -23.204 1.00 59.25 90 LEU A O 1
ATOM 678 N N . PRO A 1 91 ? 11.670 3.407 -23.570 1.00 62.66 91 PRO A N 1
ATOM 679 C CA . PRO A 1 91 ? 10.845 3.463 -24.766 1.00 62.66 91 PRO A CA 1
ATOM 680 C C . PRO A 1 91 ? 11.303 2.384 -25.749 1.00 62.66 91 PRO A C 1
ATOM 682 O O . PRO A 1 91 ? 12.505 2.181 -25.944 1.00 62.66 91 PRO A O 1
ATOM 685 N N . SER A 1 92 ? 10.365 1.673 -26.377 1.00 62.12 92 SER A N 1
ATOM 686 C CA . SER A 1 92 ? 10.671 0.599 -27.338 1.00 62.12 92 SER A CA 1
ATOM 687 C C . SER A 1 92 ? 11.631 1.056 -28.443 1.00 62.12 92 SER A C 1
ATOM 689 O O . SER A 1 92 ? 12.503 0.290 -28.847 1.00 62.12 92 SER A O 1
ATOM 691 N N . ALA A 1 93 ? 11.551 2.327 -28.845 1.00 67.75 93 ALA A N 1
ATOM 692 C CA . ALA A 1 93 ? 12.472 2.963 -29.784 1.00 67.75 93 ALA A CA 1
ATOM 693 C C . ALA A 1 93 ? 13.945 2.931 -29.326 1.00 67.75 93 ALA A C 1
ATOM 695 O O . ALA A 1 93 ? 14.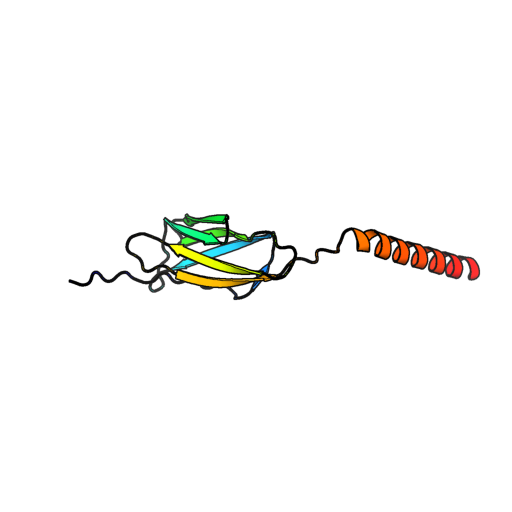846 2.742 -30.140 1.00 67.75 93 ALA A O 1
ATOM 696 N N . TRP A 1 94 ? 14.217 3.065 -28.026 1.00 69.00 94 TRP A N 1
ATOM 697 C CA . TRP A 1 94 ? 15.582 3.093 -27.492 1.00 69.00 94 TRP A CA 1
ATOM 698 C C . TRP A 1 94 ? 16.158 1.692 -27.265 1.00 69.00 94 TRP A C 1
ATOM 700 O O . TRP A 1 94 ? 17.377 1.546 -27.204 1.00 69.00 94 TRP A O 1
ATOM 710 N N . LYS A 1 95 ? 15.325 0.638 -27.236 1.00 71.88 95 LYS A N 1
ATOM 711 C CA . LYS A 1 95 ? 15.808 -0.757 -27.201 1.00 71.88 95 LYS A CA 1
ATOM 712 C C . LYS A 1 95 ? 16.650 -1.096 -28.434 1.00 71.88 95 LYS A C 1
ATOM 714 O O . LYS A 1 95 ? 17.666 -1.771 -28.299 1.00 71.88 95 LYS A O 1
ATOM 719 N N . LEU A 1 96 ? 16.268 -0.594 -29.613 1.00 76.00 96 LEU A N 1
ATOM 720 C CA . LEU A 1 96 ? 17.029 -0.793 -30.853 1.00 76.00 96 LEU A CA 1
ATOM 721 C C . LEU A 1 96 ? 18.335 0.009 -30.859 1.00 76.00 96 LEU A C 1
ATOM 723 O O . LEU A 1 96 ? 19.363 -0.507 -31.291 1.00 76.00 96 LEU A O 1
ATOM 727 N N . VAL A 1 97 ? 18.317 1.232 -30.320 1.00 81.56 97 VAL A N 1
ATOM 728 C CA . VAL A 1 97 ? 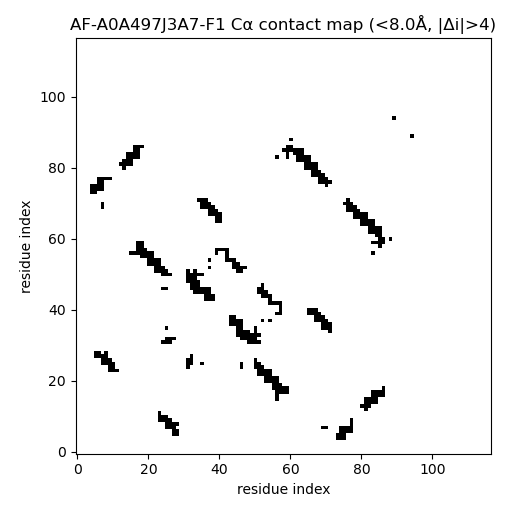19.525 2.064 -30.188 1.00 81.56 97 VAL A CA 1
ATOM 729 C C . VAL A 1 97 ? 20.537 1.400 -29.249 1.00 81.56 97 VAL A C 1
ATOM 731 O O . VAL A 1 97 ? 21.707 1.269 -29.599 1.00 81.56 97 VAL A O 1
ATOM 734 N N . ILE A 1 98 ? 20.090 0.900 -28.092 1.00 80.94 98 ILE A N 1
ATOM 735 C CA . ILE A 1 98 ? 20.952 0.208 -27.122 1.00 80.94 98 ILE A CA 1
ATOM 736 C C . ILE A 1 98 ? 21.478 -1.120 -27.694 1.00 80.94 98 ILE A C 1
ATOM 738 O O . ILE A 1 98 ? 22.665 -1.407 -27.547 1.00 80.94 98 ILE A O 1
ATOM 742 N N . LEU A 1 99 ? 20.647 -1.898 -28.403 1.00 83.88 99 LEU A N 1
ATOM 743 C CA . LEU A 1 99 ? 21.091 -3.116 -29.094 1.00 83.88 99 LEU A CA 1
ATOM 744 C C . LEU A 1 99 ? 22.168 -2.807 -30.147 1.00 83.88 99 LEU A C 1
ATOM 746 O O . LEU A 1 99 ? 23.164 -3.525 -30.238 1.00 83.88 99 LEU A O 1
ATOM 750 N N . GLY A 1 100 ? 22.005 -1.709 -30.892 1.00 84.75 100 GLY A N 1
ATOM 751 C CA . GLY A 1 100 ? 22.997 -1.224 -31.850 1.00 84.75 100 GLY A CA 1
ATOM 752 C C . GLY A 1 100 ? 24.329 -0.850 -31.192 1.00 84.75 100 GLY A C 1
ATOM 753 O O . GLY A 1 100 ? 25.383 -1.265 -31.671 1.00 84.75 100 GLY A O 1
ATOM 754 N N . ILE A 1 101 ? 24.295 -0.133 -30.061 1.00 87.69 101 ILE A N 1
ATOM 755 C CA . ILE A 1 101 ? 25.501 0.245 -29.301 1.00 87.69 101 ILE A CA 1
ATOM 756 C C . ILE A 1 101 ? 26.219 -0.996 -28.747 1.00 87.69 101 ILE A C 1
ATOM 758 O O . ILE A 1 101 ? 27.442 -1.093 -28.854 1.00 87.69 101 ILE A O 1
ATOM 762 N N . ILE A 1 102 ? 25.480 -1.970 -28.203 1.00 89.94 102 ILE A N 1
ATOM 763 C CA . ILE A 1 102 ? 26.051 -3.230 -27.699 1.00 89.94 102 ILE A CA 1
ATOM 764 C C . ILE A 1 102 ? 26.711 -4.021 -28.836 1.00 89.94 102 ILE A C 1
ATOM 766 O O . ILE A 1 102 ? 27.839 -4.491 -28.679 1.00 89.94 102 ILE A O 1
ATOM 770 N N . LEU A 1 103 ? 26.052 -4.139 -29.994 1.00 91.56 103 LEU A N 1
ATOM 771 C CA . LEU A 1 103 ? 26.607 -4.839 -31.155 1.00 91.56 103 LEU A CA 1
ATOM 772 C C . LEU A 1 103 ? 27.883 -4.154 -31.670 1.00 91.56 103 LEU A C 1
ATOM 774 O O . LEU A 1 103 ? 28.874 -4.831 -31.944 1.00 91.56 103 LEU A O 1
ATOM 778 N N . ALA A 1 104 ? 27.892 -2.820 -31.745 1.00 91.25 104 ALA A N 1
ATOM 779 C CA . ALA A 1 104 ? 29.071 -2.052 -32.137 1.00 91.25 104 ALA A CA 1
ATOM 780 C C . ALA A 1 104 ? 30.243 -2.260 -31.161 1.00 91.25 104 ALA A C 1
ATOM 782 O O . ALA A 1 104 ? 31.367 -2.501 -31.602 1.00 91.25 104 ALA A O 1
ATOM 783 N N . LEU A 1 105 ? 29.988 -2.250 -29.846 1.00 93.00 105 LEU A N 1
ATOM 784 C CA . LEU A 1 105 ? 31.003 -2.545 -28.828 1.00 93.00 105 LEU A CA 1
ATOM 785 C C . LEU A 1 105 ? 31.575 -3.959 -28.986 1.00 93.00 105 LEU A C 1
ATOM 787 O O . LEU A 1 105 ? 32.795 -4.116 -28.987 1.00 93.00 105 LEU A O 1
ATOM 791 N N . LEU A 1 106 ? 30.730 -4.974 -29.195 1.00 92.12 106 LEU A N 1
ATOM 792 C CA . LEU A 1 106 ? 31.183 -6.350 -29.434 1.00 92.12 106 LEU A CA 1
ATOM 793 C C . LEU A 1 106 ? 32.055 -6.464 -30.692 1.00 92.12 106 LEU A C 1
ATOM 795 O O . LEU A 1 106 ? 33.082 -7.144 -30.665 1.00 92.12 106 LEU A O 1
ATOM 799 N N . LEU A 1 107 ? 31.704 -5.766 -31.777 1.00 92.81 107 LEU A N 1
ATOM 800 C CA . LEU A 1 107 ? 32.504 -5.741 -33.004 1.00 92.81 107 LEU A CA 1
ATOM 801 C C . LEU A 1 107 ? 33.862 -5.059 -32.793 1.00 92.81 107 LEU A C 1
ATOM 803 O O . LEU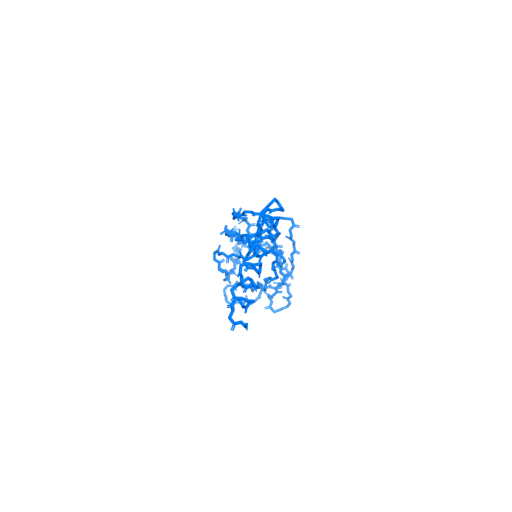 A 1 107 ? 34.884 -5.591 -33.236 1.00 92.81 107 LEU A O 1
ATOM 807 N N . VAL A 1 108 ? 33.903 -3.937 -32.071 1.00 91.50 108 VAL A N 1
ATOM 808 C CA . VAL A 1 108 ? 35.155 -3.249 -31.719 1.00 91.50 108 VAL A CA 1
ATOM 809 C C . VAL A 1 108 ? 36.029 -4.134 -30.826 1.00 91.50 108 VAL A C 1
ATOM 811 O O . VAL A 1 108 ? 37.208 -4.318 -31.126 1.00 91.50 108 VAL A O 1
ATOM 814 N N . LEU A 1 109 ? 35.461 -4.766 -29.794 1.00 87.81 109 LEU A N 1
ATOM 815 C CA . LEU A 1 109 ? 36.171 -5.727 -28.944 1.00 87.81 109 LEU A CA 1
ATOM 816 C C . LEU A 1 109 ? 36.707 -6.915 -29.753 1.00 87.81 109 LEU A C 1
ATOM 818 O O . LEU A 1 109 ? 37.884 -7.251 -29.630 1.00 87.81 109 LEU A O 1
ATOM 822 N N . SER A 1 110 ? 35.894 -7.507 -30.632 1.00 85.88 110 SER A N 1
ATOM 823 C CA . SER A 1 110 ? 36.331 -8.609 -31.499 1.00 85.88 110 SER A CA 1
ATOM 824 C C . SER A 1 110 ? 37.473 -8.192 -32.434 1.00 85.88 110 SER A C 1
ATOM 826 O O . SER A 1 110 ? 38.413 -8.959 -32.647 1.00 85.88 110 SER A O 1
ATOM 828 N N . SER A 1 111 ? 37.450 -6.948 -32.921 1.00 82.75 111 SER A N 1
ATOM 829 C CA . SER A 1 111 ? 38.491 -6.381 -33.780 1.00 82.75 111 SER A CA 1
ATOM 830 C C . SER A 1 111 ? 39.794 -6.136 -33.017 1.00 82.75 111 SER A C 1
ATOM 832 O O . SER A 1 111 ? 40.873 -6.368 -33.559 1.00 82.75 111 SER A O 1
ATOM 834 N N . ILE A 1 112 ? 39.715 -5.717 -31.751 1.00 84.88 112 ILE A N 1
ATOM 835 C CA . ILE A 1 112 ? 40.884 -5.539 -30.876 1.00 84.88 112 ILE A CA 1
ATOM 836 C C . ILE A 1 112 ? 41.493 -6.897 -30.501 1.00 84.88 112 ILE A C 1
ATOM 838 O O . ILE A 1 112 ? 42.711 -7.054 -30.565 1.00 84.88 112 ILE A O 1
ATOM 842 N N . ILE A 1 113 ? 40.666 -7.893 -30.163 1.00 81.81 113 ILE A N 1
ATOM 843 C CA . ILE A 1 113 ? 41.119 -9.251 -29.817 1.00 81.81 113 ILE A CA 1
ATOM 844 C C . ILE A 1 113 ? 41.777 -9.924 -31.028 1.00 81.81 113 ILE A C 1
ATOM 846 O O . ILE A 1 113 ? 42.835 -10.535 -30.890 1.00 81.81 113 ILE A O 1
ATOM 850 N N . LYS A 1 114 ? 41.200 -9.766 -32.226 1.00 78.56 114 LYS A N 1
ATOM 851 C CA . LYS A 1 114 ? 41.751 -10.319 -33.472 1.00 78.56 114 LYS A CA 1
ATOM 852 C C . LYS A 1 114 ? 43.073 -9.667 -33.889 1.00 78.56 114 LYS A C 1
ATOM 854 O O . LYS A 1 114 ? 43.865 -10.322 -34.543 1.00 78.56 114 LYS A O 1
ATOM 859 N N . ARG A 1 115 ? 43.325 -8.408 -33.510 1.00 69.44 115 ARG A N 1
ATOM 860 C CA . ARG A 1 115 ? 44.606 -7.718 -33.765 1.00 69.44 115 ARG A CA 1
ATOM 861 C C . ARG A 1 115 ? 45.729 -8.104 -32.794 1.00 69.44 115 ARG A C 1
ATOM 863 O O . ARG A 1 115 ? 46.871 -7.741 -33.045 1.00 69.44 115 ARG A O 1
ATOM 870 N N . ARG A 1 116 ? 45.414 -8.765 -31.672 1.00 62.53 116 ARG A N 1
ATOM 871 C CA . ARG A 1 116 ? 46.395 -9.202 -30.658 1.00 62.53 116 ARG A CA 1
ATOM 872 C C . ARG A 1 116 ? 46.783 -10.687 -30.760 1.00 62.53 116 ARG A C 1
ATOM 874 O O . ARG A 1 116 ? 47.568 -11.142 -29.933 1.00 62.53 116 ARG A O 1
ATOM 881 N N . LYS A 1 117 ? 46.237 -11.426 -31.727 1.00 54.88 117 LYS A N 1
ATOM 882 C CA . LYS A 1 117 ? 46.699 -12.760 -32.141 1.00 54.88 117 LYS A CA 1
ATOM 883 C C . LYS A 1 117 ? 47.401 -12.639 -33.483 1.00 54.88 117 LYS A C 1
ATOM 885 O O . LYS A 1 117 ? 48.365 -13.402 -33.679 1.00 54.88 117 LYS A O 1
#

Foldseek 3Di:
DPQDQFAKDWDDDQEAEAFDKDKIAIDTPPQADFQKWKDKPPWIWTAHPRNITIITHHADPAWDWIWIWIDDPSHDIDIDIHIYHHDPDDPPVCVVVVVVVVVVVVVVVVVVVVVVD

Sequence (117 aa):
TAFYEPPLEINLPDTLKSDSEVEVKVTSAGRPVEGVVLMIDNQRATTDSSGLAEIRVPKVAEEKKLVLVASKEGYTDFVKIVSVASGISLPSAWKLVILGIILALLLVLSSIIKRRK

Secondary structure (DSSP, 8-state):
-PPP-PBPEE---SEEETT-EEEEEEEETTEE-TT-EEEETTEEEE--TTSEEEEEPPP-SS-EEEEEEEE-TTSBPEEEEEEEEPP----HHHHHHHHHHHHHHHHHHHHHHHHT-